Protein AF-A0A974BTG1-F1 (afdb_monomer_lite)

Structure (mmCIF, N/CA/C/O backbone):
data_AF-A0A974BTG1-F1
#
_entry.id   AF-A0A974BTG1-F1
#
loop_
_atom_site.group_PDB
_atom_site.id
_atom_site.type_symbol
_atom_site.label_atom_id
_atom_site.label_alt_id
_atom_site.label_comp_id
_atom_site.label_asym_id
_atom_site.label_entity_id
_atom_site.label_seq_id
_atom_site.pdbx_PDB_ins_code
_atom_site.Cartn_x
_atom_site.Cartn_y
_atom_site.Cartn_z
_atom_site.occupancy
_atom_site.B_iso_or_equiv
_atom_site.auth_seq_id
_atom_site.auth_comp_id
_atom_site.auth_asym_id
_atom_site.auth_atom_id
_atom_site.pdbx_PDB_model_num
ATOM 1 N N . MET A 1 1 ? -2.307 -5.483 -23.297 1.00 49.72 1 MET A N 1
ATOM 2 C CA . MET A 1 1 ? -1.486 -5.320 -22.075 1.00 49.72 1 MET A CA 1
ATOM 3 C C . MET A 1 1 ? -2.270 -5.848 -20.888 1.00 49.72 1 MET A C 1
ATOM 5 O O . MET A 1 1 ? -3.450 -5.540 -20.791 1.00 49.72 1 MET A O 1
ATOM 9 N N . ARG A 1 2 ? -1.667 -6.668 -20.019 1.00 57.66 2 ARG A N 1
ATOM 10 C CA . ARG A 1 2 ? -2.313 -7.042 -18.750 1.00 57.66 2 ARG A CA 1
ATOM 11 C C . ARG A 1 2 ? -2.209 -5.844 -17.807 1.00 57.66 2 ARG A C 1
ATOM 13 O O . ARG A 1 2 ? -1.101 -5.391 -17.544 1.00 57.66 2 ARG A O 1
ATOM 20 N N . HIS A 1 3 ? -3.336 -5.337 -17.318 1.00 69.00 3 HIS A N 1
ATOM 21 C CA . HIS A 1 3 ? -3.339 -4.391 -16.203 1.00 69.00 3 HIS A CA 1
ATOM 22 C C . HIS A 1 3 ? -3.007 -5.168 -14.931 1.00 69.00 3 HIS A C 1
ATOM 24 O O . HIS A 1 3 ? -3.862 -5.872 -14.399 1.00 69.00 3 HIS A O 1
ATOM 30 N N . ILE A 1 4 ? -1.758 -5.087 -14.479 1.00 81.62 4 ILE A N 1
ATOM 31 C CA . ILE A 1 4 ? -1.339 -5.723 -13.230 1.00 81.62 4 ILE A CA 1
ATOM 32 C C . ILE A 1 4 ? -1.573 -4.732 -12.091 1.00 81.62 4 ILE A C 1
ATOM 34 O O . ILE A 1 4 ? -1.163 -3.575 -12.171 1.00 81.62 4 ILE A O 1
ATOM 38 N N . GLN A 1 5 ? -2.270 -5.175 -11.048 1.00 89.12 5 GLN A N 1
ATOM 39 C CA . GLN A 1 5 ? -2.722 -4.319 -9.954 1.00 89.12 5 GLN A CA 1
ATOM 40 C C . GLN A 1 5 ? -1.932 -4.586 -8.671 1.00 89.12 5 GLN A C 1
ATOM 42 O O . GLN A 1 5 ? -1.531 -5.716 -8.390 1.00 89.12 5 GLN A O 1
ATOM 47 N N . TYR A 1 6 ? -1.745 -3.539 -7.872 1.00 88.94 6 TYR A N 1
ATOM 48 C CA . TYR A 1 6 ? -1.191 -3.602 -6.523 1.00 88.94 6 TYR A CA 1
ATOM 49 C C . TYR A 1 6 ? -2.124 -2.857 -5.573 1.00 88.94 6 TYR A C 1
ATOM 51 O O . TYR A 1 6 ? -2.507 -1.719 -5.846 1.00 88.94 6 TYR A O 1
ATOM 59 N N . ILE A 1 7 ? -2.452 -3.485 -4.449 1.00 92.62 7 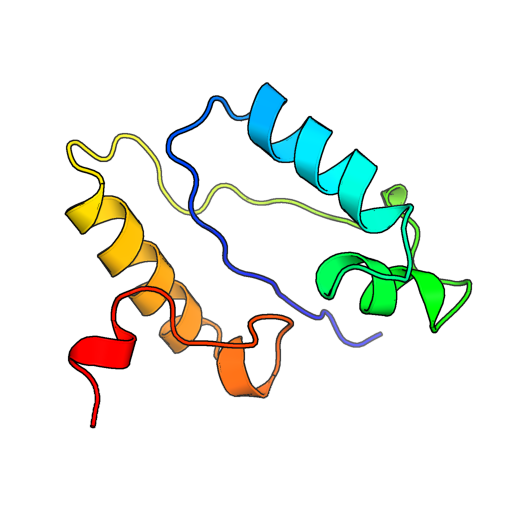ILE A N 1
ATOM 60 C CA . ILE A 1 7 ? -3.154 -2.847 -3.339 1.00 92.62 7 ILE A CA 1
ATOM 61 C C . ILE A 1 7 ? -2.142 -2.589 -2.234 1.00 92.62 7 ILE A C 1
ATOM 63 O O . ILE A 1 7 ? -1.367 -3.470 -1.870 1.00 92.62 7 ILE A O 1
ATOM 67 N N . GLY A 1 8 ? -2.147 -1.376 -1.700 1.00 92.12 8 GLY A N 1
ATOM 68 C CA . GLY A 1 8 ? -1.294 -1.028 -0.580 1.00 92.12 8 GLY A CA 1
ATOM 69 C C . GLY A 1 8 ? -1.974 -0.030 0.330 1.00 92.12 8 GLY A C 1
ATOM 70 O O . GLY A 1 8 ? -2.566 0.944 -0.139 1.00 92.12 8 GLY A O 1
ATOM 71 N N . GLU A 1 9 ? -1.832 -0.232 1.630 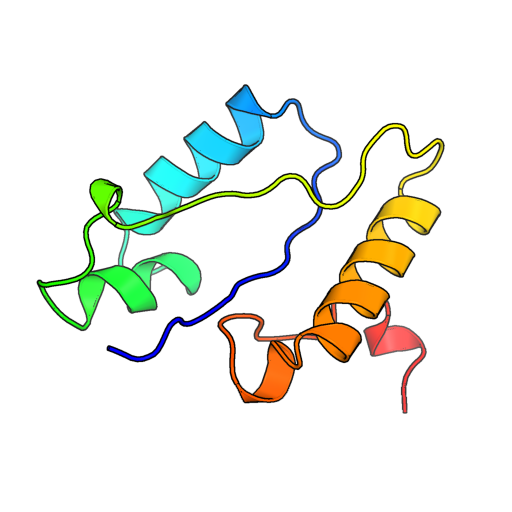1.00 93.69 9 GLU A N 1
ATOM 72 C CA . GLU A 1 9 ? -2.179 0.783 2.608 1.00 93.69 9 GLU A CA 1
ATOM 73 C C . GLU A 1 9 ? -1.053 1.792 2.840 1.00 93.69 9 GLU A C 1
ATOM 75 O O . GLU A 1 9 ? 0.117 1.585 2.492 1.00 93.69 9 GLU A O 1
ATOM 80 N N . THR A 1 10 ? -1.416 2.940 3.410 1.00 93.06 10 THR A N 1
ATOM 81 C CA . THR A 1 10 ? -0.432 3.807 4.045 1.00 93.06 10 THR A CA 1
ATOM 82 C C . THR A 1 10 ? -1.031 4.591 5.209 1.00 93.06 10 THR A C 1
ATOM 84 O O . THR A 1 10 ? -2.106 5.179 5.098 1.00 93.06 10 THR A O 1
ATOM 87 N N . GLY A 1 11 ? -0.309 4.629 6.331 1.00 94.00 11 GLY A N 1
ATOM 88 C CA . GLY A 1 11 ? -0.524 5.608 7.403 1.00 94.00 11 GLY A CA 1
ATOM 89 C C . GLY A 1 11 ? 0.270 6.901 7.226 1.00 94.00 11 GLY A C 1
ATOM 90 O O . GLY A 1 11 ? 0.140 7.812 8.037 1.00 94.00 11 GLY A O 1
ATOM 91 N N . GLN A 1 12 ? 1.109 6.977 6.193 1.00 93.69 12 GLN A N 1
ATOM 92 C CA . GLN A 1 12 ? 1.889 8.165 5.870 1.00 93.69 12 GLN A CA 1
ATOM 93 C C . GLN A 1 12 ? 1.063 9.113 5.002 1.00 93.69 12 GLN A C 1
ATOM 95 O O . GLN A 1 12 ? 0.032 8.743 4.438 1.00 93.69 12 GLN A O 1
ATOM 100 N N . THR A 1 13 ? 1.549 10.343 4.837 1.00 92.50 13 THR A N 1
ATOM 101 C CA . THR A 1 13 ? 0.959 11.240 3.841 1.00 92.50 13 THR A CA 1
ATOM 102 C C . THR A 1 13 ? 1.078 10.636 2.443 1.00 92.50 13 THR A C 1
ATOM 104 O O . THR A 1 13 ? 2.049 9.939 2.122 1.00 92.50 13 THR A O 1
ATOM 107 N N . TRP A 1 14 ? 0.116 10.969 1.582 1.00 88.19 14 TRP A N 1
ATOM 108 C CA . TRP A 1 14 ? 0.119 10.569 0.177 1.00 88.19 14 TRP A CA 1
ATOM 109 C C . TRP A 1 14 ? 1.449 10.890 -0.522 1.00 88.19 14 TRP A C 1
ATOM 111 O O . TRP A 1 14 ? 2.038 10.038 -1.190 1.00 88.19 14 TRP A O 1
ATOM 121 N N . ARG A 1 15 ? 1.975 12.100 -0.288 1.00 90.75 15 ARG A N 1
ATOM 122 C CA . ARG A 1 15 ? 3.250 12.564 -0.846 1.00 90.75 15 ARG A CA 1
ATOM 123 C C . ARG A 1 15 ? 4.411 11.660 -0.438 1.00 90.75 15 ARG A C 1
ATOM 125 O O . ARG A 1 15 ? 5.198 11.258 -1.292 1.00 90.75 15 ARG A O 1
ATOM 132 N N . THR A 1 16 ? 4.513 11.324 0.846 1.00 92.25 16 THR A N 1
ATOM 133 C CA . THR A 1 16 ? 5.575 10.446 1.355 1.00 92.25 16 THR A CA 1
ATOM 134 C C . THR A 1 16 ? 5.480 9.057 0.729 1.00 92.25 16 THR A C 1
ATOM 136 O O . THR A 1 16 ? 6.476 8.545 0.215 1.00 92.25 16 THR A O 1
ATOM 139 N N . ARG A 1 17 ? 4.274 8.474 0.689 1.00 90.69 17 ARG A N 1
ATOM 140 C CA . ARG A 1 17 ? 4.049 7.143 0.112 1.00 90.69 17 ARG A CA 1
ATOM 141 C C . ARG A 1 17 ? 4.448 7.087 -1.362 1.00 90.69 17 ARG A C 1
ATOM 143 O O . ARG A 1 17 ? 5.156 6.160 -1.753 1.00 90.69 17 ARG A O 1
ATOM 150 N N . MET A 1 18 ? 4.050 8.078 -2.159 1.00 88.00 18 MET A N 1
ATOM 151 C CA . MET A 1 18 ? 4.382 8.134 -3.587 1.00 88.00 18 MET A CA 1
ATOM 152 C C . MET A 1 18 ? 5.865 8.370 -3.847 1.00 88.00 18 MET A C 1
ATOM 154 O O . MET A 1 18 ? 6.442 7.719 -4.716 1.00 88.00 18 MET A O 1
ATOM 158 N N . ASN A 1 19 ? 6.516 9.227 -3.059 1.00 87.56 19 ASN A N 1
ATOM 159 C CA . ASN A 1 19 ? 7.958 9.440 -3.175 1.00 87.56 19 ASN A CA 1
ATOM 160 C C . ASN A 1 19 ? 8.749 8.163 -2.869 1.00 87.56 19 ASN A C 1
ATOM 162 O O . ASN A 1 19 ? 9.657 7.809 -3.621 1.00 87.56 19 ASN A O 1
ATOM 166 N N . HIS A 1 20 ? 8.377 7.441 -1.808 1.00 85.56 20 HIS A N 1
ATOM 167 C CA . HIS A 1 20 ? 8.982 6.148 -1.492 1.00 85.56 20 HIS A CA 1
ATOM 168 C C . HIS A 1 20 ? 8.760 5.129 -2.606 1.00 85.56 20 HIS A C 1
ATOM 170 O O . HIS A 1 20 ? 9.686 4.404 -2.966 1.00 85.56 20 HIS A O 1
ATOM 176 N N . HIS A 1 21 ? 7.557 5.086 -3.181 1.00 81.88 21 HIS A N 1
ATOM 177 C CA . HIS A 1 21 ? 7.265 4.175 -4.280 1.00 81.88 21 HIS A CA 1
ATOM 178 C C . HIS A 1 21 ? 8.133 4.491 -5.504 1.00 81.88 21 HIS A C 1
ATOM 180 O O . HIS A 1 21 ? 8.860 3.619 -5.962 1.00 81.88 21 HIS A O 1
ATOM 186 N N . ARG A 1 22 ? 8.189 5.763 -5.924 1.00 80.81 22 ARG A N 1
ATOM 187 C CA . ARG A 1 22 ? 9.048 6.251 -7.017 1.00 80.81 22 ARG A CA 1
ATOM 188 C C . ARG A 1 22 ? 10.531 5.944 -6.816 1.00 80.81 22 ARG A C 1
ATOM 190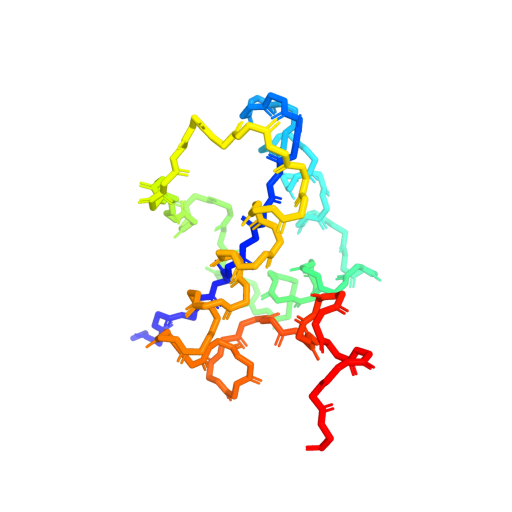 O O . ARG A 1 22 ? 11.253 5.748 -7.790 1.00 80.81 22 ARG A O 1
ATOM 197 N N . TYR A 1 23 ? 11.012 5.971 -5.577 1.00 81.19 23 TYR A N 1
ATOM 198 C CA . TYR A 1 23 ? 12.387 5.591 -5.269 1.00 81.19 23 TYR A CA 1
ATOM 199 C C . TYR A 1 23 ? 12.586 4.074 -5.373 1.00 81.19 23 TYR A C 1
ATOM 201 O O . TYR A 1 23 ? 13.542 3.617 -5.993 1.00 81.19 23 TYR A O 1
ATOM 209 N N . ASN A 1 24 ? 11.667 3.287 -4.810 1.00 77.44 24 ASN A N 1
ATOM 210 C CA . ASN A 1 24 ? 11.768 1.830 -4.793 1.00 77.44 24 ASN A CA 1
ATOM 211 C C . ASN A 1 24 ? 11.642 1.201 -6.186 1.00 77.44 24 ASN A C 1
ATOM 213 O O . ASN A 1 24 ? 12.302 0.203 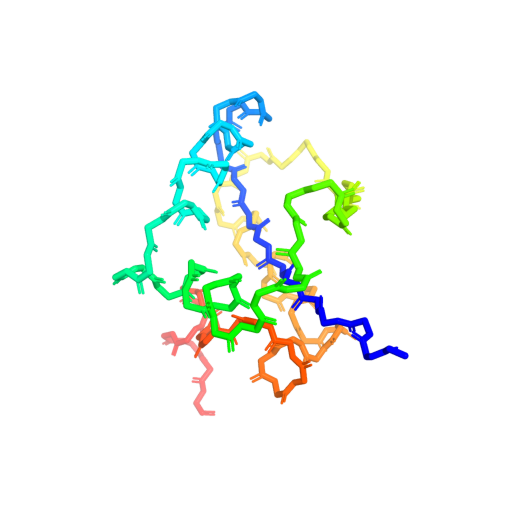-6.442 1.00 77.44 24 ASN A O 1
ATOM 217 N N . THR A 1 25 ? 10.849 1.782 -7.089 1.00 74.69 25 THR A N 1
ATOM 218 C CA . THR A 1 25 ? 10.714 1.294 -8.472 1.00 74.69 25 THR A CA 1
ATOM 219 C C . THR A 1 25 ? 11.971 1.501 -9.316 1.00 74.69 25 THR A C 1
ATOM 221 O O . THR A 1 25 ? 12.113 0.856 -10.346 1.00 74.69 25 THR A O 1
ATOM 224 N N . LYS A 1 26 ? 12.893 2.385 -8.902 1.00 74.06 26 LYS A N 1
ATOM 225 C CA . LYS A 1 26 ? 14.181 2.593 -9.587 1.00 74.06 26 LYS A CA 1
ATOM 226 C C . LYS A 1 26 ? 15.229 1.525 -9.258 1.00 74.06 26 LYS A C 1
ATOM 228 O O . LYS A 1 26 ? 16.242 1.464 -9.941 1.00 74.06 26 LYS A O 1
ATOM 233 N N . SER A 1 27 ? 15.031 0.744 -8.196 1.00 73.38 27 SER A N 1
ATOM 234 C CA . SER A 1 27 ? 15.991 -0.262 -7.728 1.00 73.38 27 SER A CA 1
ATOM 235 C C . SER A 1 27 ? 15.439 -1.660 -7.980 1.00 73.38 27 SER A C 1
ATOM 237 O O . SER A 1 27 ? 14.414 -2.039 -7.416 1.00 73.38 27 SER A O 1
ATOM 239 N N . CYS A 1 28 ? 16.141 -2.438 -8.803 1.00 74.50 28 CYS A N 1
ATOM 240 C CA . CYS A 1 28 ? 15.743 -3.796 -9.180 1.00 74.50 28 CYS A CA 1
ATOM 241 C C . CYS A 1 28 ? 15.879 -4.814 -8.038 1.00 74.50 28 CYS A C 1
ATOM 243 O O . CYS A 1 28 ? 15.356 -5.918 -8.138 1.00 74.50 28 CYS A O 1
ATOM 245 N N . ASP A 1 29 ? 16.539 -4.441 -6.942 1.00 75.88 29 ASP A N 1
ATOM 246 C CA . ASP A 1 29 ? 16.762 -5.313 -5.782 1.00 75.88 29 ASP A CA 1
ATOM 247 C C . ASP A 1 29 ? 15.537 -5.394 -4.865 1.00 75.88 29 ASP A C 1
ATOM 249 O O . ASP A 1 29 ? 15.463 -6.228 -3.964 1.00 75.88 29 ASP A O 1
ATOM 253 N N . LYS A 1 30 ? 14.555 -4.511 -5.072 1.00 72.50 30 LYS A N 1
ATOM 254 C CA . LYS A 1 30 ? 13.314 -4.491 -4.299 1.00 72.50 30 LYS A CA 1
ATOM 255 C C . LYS A 1 30 ? 12.216 -5.230 -5.058 1.00 72.50 30 LYS A C 1
ATOM 257 O O . LYS A 1 30 ? 12.104 -5.028 -6.266 1.00 72.50 30 LYS A O 1
ATOM 262 N N . PRO A 1 31 ? 11.323 -5.967 -4.369 1.00 70.50 31 PRO A N 1
ATOM 263 C CA . PRO A 1 31 ? 10.245 -6.709 -5.026 1.00 70.50 31 PRO A CA 1
ATOM 264 C C . PRO A 1 31 ? 9.419 -5.843 -5.981 1.00 70.50 31 PRO A C 1
ATOM 266 O O . PRO A 1 31 ? 9.164 -6.222 -7.117 1.00 70.50 31 PRO A O 1
ATOM 269 N N . VAL A 1 32 ? 9.090 -4.615 -5.563 1.00 71.00 32 VAL A N 1
ATOM 270 C CA . VAL A 1 32 ? 8.355 -3.679 -6.420 1.00 71.00 32 VAL A CA 1
ATOM 271 C C . VAL A 1 32 ? 9.151 -3.268 -7.660 1.00 71.00 32 VAL A C 1
ATOM 273 O O . VAL A 1 32 ? 8.567 -3.142 -8.725 1.00 71.00 32 VAL A O 1
ATOM 276 N N . GLY A 1 33 ? 10.468 -3.073 -7.546 1.00 70.75 33 GLY A N 1
ATOM 277 C CA . GLY A 1 33 ? 11.325 -2.635 -8.645 1.00 70.75 33 GLY A CA 1
ATOM 278 C C . GLY A 1 33 ? 11.662 -3.745 -9.636 1.00 70.75 33 GLY A C 1
ATOM 279 O O . GLY A 1 33 ? 11.808 -3.453 -10.818 1.00 70.75 33 GLY A O 1
ATOM 280 N N . GLN A 1 34 ? 11.667 -5.016 -9.217 1.00 74.12 34 GLN A N 1
ATOM 281 C CA . GLN A 1 34 ? 11.793 -6.161 -10.134 1.00 74.12 34 GLN A CA 1
ATOM 282 C C . GLN A 1 34 ? 10.724 -6.140 -11.237 1.00 74.12 34 GLN A C 1
ATOM 284 O O . GLN A 1 34 ? 11.018 -6.451 -12.393 1.00 74.12 34 GLN A O 1
ATOM 289 N N . HIS A 1 35 ? 9.503 -5.704 -10.914 1.00 70.81 35 HIS A N 1
ATOM 290 C CA . HIS A 1 35 ? 8.418 -5.586 -11.891 1.00 70.81 35 HIS A CA 1
ATOM 291 C C . HIS A 1 35 ? 8.672 -4.519 -12.964 1.00 70.81 35 HIS A C 1
ATOM 293 O O . HIS A 1 35 ? 8.263 -4.704 -14.105 1.00 70.81 35 HIS A O 1
ATOM 299 N N . PHE A 1 36 ? 9.371 -3.432 -12.627 1.00 68.69 36 PHE A N 1
ATOM 300 C CA . PHE A 1 36 ? 9.695 -2.360 -13.577 1.00 68.69 36 PHE A CA 1
ATOM 301 C C . PHE A 1 36 ? 11.001 -2.644 -14.333 1.00 68.69 36 PHE A C 1
ATOM 303 O O . PHE A 1 36 ? 11.108 -2.358 -15.523 1.00 68.69 36 PHE A O 1
ATOM 310 N N . CYS A 1 37 ? 11.981 -3.259 -13.668 1.00 67.56 37 CYS A N 1
ATOM 311 C CA . CYS A 1 37 ? 13.284 -3.558 -14.255 1.00 67.56 37 CYS A CA 1
ATOM 312 C C . CYS A 1 37 ? 13.268 -4.721 -15.252 1.00 67.56 37 CYS A C 1
ATOM 314 O O . CYS A 1 37 ? 14.050 -4.727 -16.196 1.00 67.56 37 CYS A O 1
ATOM 316 N N . SER A 1 38 ? 12.401 -5.716 -15.054 1.00 62.31 38 SER A N 1
ATOM 317 C CA . SER A 1 38 ? 12.426 -6.955 -15.846 1.00 62.31 38 SER A CA 1
ATOM 318 C C . SER A 1 38 ? 11.908 -6.807 -17.280 1.00 62.31 38 SER A C 1
ATOM 320 O O . SER A 1 38 ? 12.050 -7.745 -18.062 1.00 62.31 38 SER A O 1
ATOM 322 N N . GLN A 1 39 ? 11.321 -5.662 -17.654 1.00 55.50 39 GLN A N 1
ATOM 323 C CA . GLN A 1 39 ? 10.660 -5.526 -18.958 1.00 55.50 39 GLN A CA 1
ATOM 324 C C . GLN A 1 39 ? 11.091 -4.339 -19.825 1.00 55.50 39 GLN A C 1
ATOM 326 O O . GLN A 1 39 ? 10.617 -4.267 -20.956 1.00 55.50 39 GLN A O 1
ATOM 331 N N . ASN A 1 40 ? 11.967 -3.427 -19.375 1.00 53.38 40 ASN A N 1
ATOM 332 C CA . ASN A 1 40 ? 12.385 -2.231 -20.144 1.00 53.38 40 ASN A CA 1
ATOM 333 C C . ASN A 1 40 ? 11.222 -1.407 -20.767 1.00 53.38 40 ASN A C 1
ATOM 335 O O . ASN A 1 40 ? 11.458 -0.576 -21.640 1.00 53.38 40 ASN A O 1
ATOM 339 N N . GLN A 1 41 ? 9.971 -1.631 -20.346 1.00 56.28 41 GLN A N 1
ATOM 340 C CA . GLN A 1 41 ? 8.760 -1.134 -21.018 1.00 56.28 41 GLN A CA 1
ATOM 341 C C . GLN A 1 41 ? 7.747 -0.503 -20.065 1.00 56.28 41 GLN A C 1
ATOM 343 O O . GLN A 1 41 ? 6.936 0.292 -20.515 1.00 56.28 41 GLN A O 1
ATOM 348 N N . ILE A 1 42 ? 7.777 -0.835 -18.771 1.00 60.69 42 ILE A N 1
ATOM 349 C CA . ILE A 1 42 ? 6.859 -0.252 -17.790 1.00 60.69 42 ILE A CA 1
ATOM 350 C C . ILE A 1 42 ? 7.590 0.914 -17.128 1.00 60.69 42 ILE A C 1
ATOM 352 O O . ILE A 1 42 ? 8.490 0.728 -16.308 1.00 60.69 42 ILE A O 1
ATOM 356 N N . SER A 1 43 ? 7.229 2.128 -17.527 1.00 68.31 43 SER A N 1
ATOM 357 C CA . SER A 1 43 ? 7.690 3.374 -16.927 1.00 68.31 43 SER A CA 1
ATOM 358 C C . SER A 1 43 ? 6.859 3.701 -15.688 1.00 68.31 43 SER A C 1
ATOM 360 O O . SER A 1 43 ? 5.693 3.336 -15.563 1.00 68.31 43 SER A O 1
ATOM 362 N N . LEU A 1 44 ? 7.425 4.500 -14.782 1.00 68.00 44 LEU A N 1
ATOM 363 C CA . LEU A 1 44 ? 6.643 5.153 -13.726 1.00 68.00 44 LEU A CA 1
ATOM 364 C C . LEU A 1 44 ? 5.499 6.015 -14.282 1.00 68.00 44 LEU A C 1
ATOM 366 O O . LEU A 1 44 ? 4.538 6.273 -13.567 1.00 68.00 44 LEU A O 1
ATOM 370 N N . GLN A 1 45 ? 5.616 6.477 -15.529 1.00 72.31 45 GLN A N 1
ATOM 371 C CA . GLN A 1 45 ? 4.576 7.245 -16.217 1.00 72.31 45 GLN A CA 1
ATOM 372 C C . GLN A 1 45 ? 3.358 6.387 -16.587 1.00 72.31 45 GLN A C 1
ATOM 374 O O . GLN A 1 45 ? 2.263 6.925 -16.704 1.00 72.31 45 GLN A O 1
ATOM 379 N N . ASP A 1 46 ? 3.529 5.067 -16.691 1.00 73.81 46 ASP A N 1
ATOM 380 C CA . ASP A 1 46 ? 2.439 4.125 -16.964 1.00 73.81 46 ASP A CA 1
ATOM 381 C C . ASP A 1 46 ? 1.683 3.741 -15.683 1.00 73.81 46 ASP A C 1
ATOM 383 O O . ASP A 1 46 ? 0.624 3.109 -15.730 1.00 73.81 46 ASP A O 1
ATOM 387 N N . MET A 1 47 ? 2.210 4.128 -14.513 1.00 78.12 47 MET A N 1
ATOM 388 C CA . MET A 1 47 ? 1.566 3.874 -13.234 1.00 78.12 47 MET A CA 1
ATOM 389 C C . MET A 1 47 ? 0.379 4.819 -13.045 1.00 78.12 47 MET A C 1
ATOM 391 O O . MET A 1 47 ? 0.533 6.023 -12.846 1.00 78.12 47 MET A O 1
ATOM 395 N N . GLN A 1 48 ? -0.818 4.245 -13.015 1.00 86.12 48 GLN A N 1
ATOM 396 C CA . GLN A 1 48 ? -2.019 4.941 -12.573 1.00 86.12 48 GLN A CA 1
ATOM 397 C C . GLN A 1 48 ? -2.285 4.621 -11.108 1.00 86.12 48 GLN A C 1
ATOM 399 O O . GLN A 1 48 ? -2.129 3.476 -10.679 1.00 86.12 48 GLN A O 1
ATOM 404 N N . VAL A 1 49 ? -2.708 5.628 -10.339 1.00 87.75 49 VAL A N 1
ATOM 405 C CA . VAL A 1 49 ? -3.093 5.418 -8.944 1.00 87.75 49 VAL A CA 1
ATOM 406 C C . VAL A 1 49 ? -4.496 5.921 -8.665 1.00 87.75 49 VAL A C 1
ATOM 408 O O . VAL A 1 49 ? -4.857 7.037 -9.029 1.00 87.75 49 VAL A O 1
ATOM 411 N N . LEU A 1 50 ? -5.261 5.087 -7.965 1.00 92.75 50 LEU A N 1
ATOM 412 C CA . LEU A 1 50 ? -6.614 5.362 -7.517 1.00 92.75 50 LEU A CA 1
ATOM 413 C C . LEU A 1 50 ? -6.680 5.275 -5.990 1.00 92.75 50 LEU A C 1
ATOM 415 O O . LEU A 1 50 ? -6.221 4.301 -5.391 1.00 92.75 50 LEU A O 1
ATOM 419 N N . ILE A 1 51 ? -7.282 6.280 -5.354 1.00 93.69 51 ILE A N 1
ATOM 420 C CA . ILE A 1 51 ? -7.596 6.232 -3.923 1.00 93.69 51 ILE A CA 1
ATOM 421 C C . ILE A 1 51 ? -8.921 5.487 -3.760 1.00 93.69 51 ILE A C 1
ATOM 423 O O . ILE A 1 51 ? -9.973 6.004 -4.121 1.00 93.69 51 ILE A O 1
ATOM 427 N N . LEU A 1 52 ? -8.869 4.277 -3.201 1.00 95.75 52 LEU A N 1
ATOM 428 C CA . LEU A 1 52 ? -10.060 3.448 -2.980 1.00 95.75 52 LEU A CA 1
ATOM 429 C C . LEU A 1 52 ? -10.862 3.889 -1.750 1.00 95.75 52 LEU A C 1
ATOM 431 O O . LEU A 1 52 ? -12.091 3.877 -1.760 1.00 95.75 52 LEU A O 1
ATOM 435 N N . LYS A 1 53 ? -10.164 4.262 -0.671 1.00 96.00 53 LYS A N 1
ATOM 436 C CA . LYS A 1 53 ? -10.772 4.683 0.595 1.00 96.00 53 LYS A CA 1
ATOM 437 C C . LYS A 1 53 ? -9.784 5.489 1.438 1.00 96.00 53 LYS A C 1
ATOM 439 O O . LYS A 1 53 ? -8.589 5.207 1.440 1.00 96.00 53 LYS A O 1
ATOM 444 N N . GLY A 1 54 ? -10.301 6.466 2.181 1.00 94.88 54 GLY A N 1
ATOM 445 C CA . GLY A 1 54 ? -9.545 7.275 3.140 1.00 94.88 54 GLY A CA 1
ATOM 446 C C . GLY A 1 54 ? -10.259 7.415 4.488 1.00 94.88 54 GLY A C 1
ATOM 447 O O . GLY A 1 54 ? -11.260 6.744 4.742 1.00 94.88 54 GLY A O 1
ATOM 448 N N . ASN A 1 55 ? -9.748 8.314 5.337 1.00 94.94 55 ASN A N 1
ATOM 449 C CA . ASN A 1 55 ? -10.313 8.675 6.648 1.00 94.94 55 ASN A CA 1
ATOM 450 C C . ASN A 1 55 ? -10.450 7.521 7.659 1.00 94.94 55 ASN A C 1
ATOM 452 O O . ASN A 1 55 ? -11.320 7.557 8.532 1.00 94.94 55 ASN A O 1
ATOM 456 N N . PHE A 1 56 ? -9.578 6.516 7.572 1.00 95.06 56 PHE A N 1
ATOM 457 C CA . PHE A 1 56 ? -9.476 5.464 8.586 1.00 95.06 56 PHE A CA 1
ATOM 458 C C . PHE A 1 56 ? -9.065 6.042 9.939 1.00 95.06 56 PHE A C 1
ATOM 460 O O . PHE A 1 56 ? -8.230 6.947 10.001 1.00 95.06 56 PHE A O 1
ATOM 467 N N . LYS A 1 57 ? -9.639 5.513 11.022 1.00 95.75 57 LYS A N 1
ATOM 468 C CA . LYS A 1 57 ? -9.345 5.981 12.383 1.00 95.75 57 LYS A CA 1
ATOM 469 C C . LYS A 1 57 ? -8.201 5.211 13.014 1.00 95.75 57 LYS A C 1
ATOM 471 O O . LYS A 1 57 ? -7.480 5.761 13.840 1.00 95.75 57 LYS A O 1
ATOM 476 N N . THR A 1 58 ? -8.012 3.960 12.605 1.00 96.00 58 THR A N 1
ATOM 477 C CA . THR A 1 58 ? -6.975 3.091 13.164 1.00 96.00 58 THR A CA 1
ATOM 478 C C . THR A 1 58 ? -6.140 2.427 12.075 1.00 96.00 58 THR A C 1
ATOM 480 O O . THR A 1 58 ? -6.587 2.214 10.946 1.00 96.00 58 THR A O 1
ATOM 483 N N . GLU A 1 59 ? -4.909 2.058 12.426 1.00 94.88 59 GLU A N 1
ATOM 484 C CA . GLU A 1 59 ? -4.059 1.218 11.577 1.00 94.88 59 GLU A CA 1
ATOM 485 C C . GLU A 1 59 ? -4.722 -0.133 11.284 1.00 94.88 59 GLU A C 1
ATOM 487 O O . GLU A 1 59 ? -4.682 -0.608 10.151 1.00 94.88 59 GLU A O 1
ATOM 492 N N . ARG A 1 60 ? -5.384 -0.722 12.287 1.00 93.31 60 ARG A N 1
ATOM 493 C CA . ARG A 1 60 ? -6.076 -2.006 12.148 1.00 93.31 60 ARG A CA 1
ATOM 494 C C . ARG A 1 60 ? -7.167 -1.948 11.081 1.00 93.31 60 ARG A C 1
ATOM 496 O O . ARG A 1 60 ? -7.208 -2.821 10.223 1.00 93.31 60 ARG A O 1
ATOM 503 N N . GLU A 1 61 ? -8.025 -0.927 11.106 1.00 95.31 61 GLU A N 1
ATOM 504 C CA . GLU A 1 61 ? -9.048 -0.732 10.068 1.00 95.31 61 GLU A CA 1
ATOM 505 C C . GLU A 1 61 ? -8.420 -0.643 8.682 1.00 95.31 61 GLU A C 1
ATOM 507 O O . GLU A 1 61 ? -8.875 -1.293 7.744 1.00 95.31 61 GLU A O 1
ATOM 512 N N . ARG A 1 62 ? -7.351 0.143 8.564 1.00 95.50 62 ARG A N 1
ATOM 513 C CA . ARG A 1 62 ? -6.668 0.364 7.299 1.00 95.50 62 ARG A CA 1
ATOM 514 C C . ARG A 1 62 ? -6.073 -0.936 6.733 1.00 95.50 62 ARG A C 1
ATOM 516 O O . ARG A 1 62 ? -6.282 -1.216 5.557 1.00 95.50 62 ARG A O 1
ATOM 523 N N . LYS A 1 63 ? -5.435 -1.761 7.572 1.00 94.38 63 LYS A N 1
ATOM 524 C CA . LYS A 1 63 ? -4.912 -3.092 7.202 1.00 94.38 63 LYS A CA 1
ATOM 525 C C . LYS A 1 63 ? -6.016 -4.094 6.849 1.00 94.38 63 LYS A C 1
ATOM 527 O O . LYS A 1 63 ? -5.880 -4.853 5.898 1.00 94.38 63 LYS A O 1
ATOM 532 N N . ILE A 1 64 ? -7.146 -4.071 7.563 1.00 94.25 64 ILE A N 1
ATOM 533 C CA . ILE A 1 64 ? -8.309 -4.908 7.216 1.00 94.25 64 ILE A CA 1
ATOM 534 C C . ILE A 1 64 ? -8.837 -4.538 5.826 1.00 94.25 64 ILE A C 1
ATOM 536 O O . ILE A 1 64 ? -9.168 -5.419 5.037 1.00 94.25 64 ILE A O 1
ATOM 540 N N . TYR A 1 65 ? -8.932 -3.244 5.512 1.00 95.69 65 TYR A N 1
ATOM 541 C CA . TYR A 1 65 ? -9.387 -2.809 4.193 1.00 95.69 65 TYR A CA 1
ATOM 542 C C . TYR A 1 65 ? -8.369 -3.096 3.088 1.00 95.69 65 TYR A C 1
ATOM 544 O O . TYR A 1 65 ? -8.789 -3.441 1.990 1.00 95.69 65 TYR A O 1
ATOM 552 N N . GLU A 1 66 ? -7.065 -3.006 3.366 1.00 95.38 66 GLU A N 1
ATOM 553 C CA . GLU A 1 66 ? -6.022 -3.474 2.444 1.00 95.38 66 GLU A CA 1
ATOM 554 C C . GLU A 1 66 ? -6.285 -4.923 2.031 1.00 95.38 66 GLU A C 1
ATOM 556 O O . GLU A 1 66 ? -6.455 -5.198 0.845 1.00 95.38 66 GLU A O 1
ATOM 561 N N . PHE A 1 67 ? -6.434 -5.818 3.009 1.00 94.12 67 PHE A N 1
ATOM 562 C CA . PHE A 1 67 ? -6.713 -7.227 2.753 1.00 94.12 67 PHE A CA 1
ATOM 563 C C . PHE A 1 67 ? -8.031 -7.441 1.995 1.00 94.12 67 PHE A C 1
ATOM 565 O O . PHE A 1 67 ? -8.040 -8.120 0.971 1.00 94.12 67 PHE A O 1
ATOM 572 N N . LYS A 1 68 ? -9.125 -6.785 2.411 1.00 95.06 68 LYS A N 1
ATOM 573 C CA . LYS A 1 68 ? -10.418 -6.862 1.703 1.00 95.06 68 LYS A CA 1
ATOM 574 C C . LYS A 1 68 ? -10.305 -6.470 0.231 1.00 95.06 68 LYS A C 1
ATOM 576 O O . LYS A 1 68 ? -10.913 -7.108 -0.623 1.00 95.06 68 LYS A O 1
ATOM 581 N N . TYR A 1 69 ? -9.550 -5.416 -0.081 1.00 95.94 69 TYR A N 1
ATOM 582 C CA . TYR A 1 69 ? -9.339 -5.006 -1.467 1.00 95.94 69 TYR A CA 1
ATOM 583 C C . TYR A 1 69 ? -8.415 -5.968 -2.216 1.00 95.94 69 TYR A C 1
ATOM 585 O O . TYR A 1 69 ? -8.657 -6.234 -3.389 1.00 95.94 69 TYR A O 1
ATOM 593 N N . MET A 1 70 ? -7.402 -6.539 -1.564 1.00 94.25 70 MET A N 1
ATOM 594 C CA . MET A 1 70 ? -6.567 -7.579 -2.172 1.00 94.25 70 MET A CA 1
ATOM 595 C C . MET A 1 70 ? -7.372 -8.819 -2.566 1.00 94.25 70 MET A C 1
ATOM 597 O O . MET A 1 70 ? -7.137 -9.369 -3.641 1.00 94.25 70 MET A O 1
ATOM 601 N N . GLU A 1 71 ? -8.329 -9.239 -1.734 1.00 93.56 71 GLU A N 1
ATOM 602 C CA . GLU A 1 71 ? -9.266 -10.319 -2.065 1.00 93.56 71 GLU A CA 1
ATOM 603 C C . GLU A 1 71 ? -10.206 -9.914 -3.202 1.00 93.56 71 GLU A C 1
ATOM 605 O O . GLU A 1 71 ? -10.314 -10.633 -4.194 1.00 93.56 71 GLU A O 1
ATOM 610 N N . LEU A 1 72 ? -10.828 -8.733 -3.100 1.00 95.44 72 LEU A N 1
ATOM 611 C CA . LEU A 1 72 ? -11.779 -8.231 -4.095 1.00 95.44 72 LEU A CA 1
ATOM 612 C C . LEU A 1 72 ? -11.164 -8.126 -5.497 1.00 95.44 72 LEU A C 1
ATOM 614 O O . LEU A 1 72 ? -11.799 -8.492 -6.482 1.00 95.44 72 LEU A O 1
ATOM 618 N N . PHE A 1 73 ? -9.932 -7.627 -5.584 1.00 93.94 73 PHE A N 1
ATOM 619 C CA . PHE A 1 73 ? -9.197 -7.466 -6.840 1.00 93.94 73 PHE A CA 1
ATOM 620 C C . PHE A 1 73 ? -8.296 -8.666 -7.168 1.00 93.94 73 PHE A C 1
ATOM 622 O O . PHE A 1 73 ? -7.589 -8.651 -8.175 1.00 93.94 73 PHE A O 1
ATOM 629 N N . ASN A 1 74 ? -8.310 -9.711 -6.334 1.00 92.88 74 ASN A N 1
ATOM 630 C CA . ASN A 1 74 ? -7.514 -10.928 -6.486 1.00 92.88 74 ASN A CA 1
ATOM 631 C C . ASN A 1 74 ? -6.010 -10.665 -6.726 1.00 92.88 74 ASN A C 1
ATOM 633 O O . ASN A 1 74 ? -5.337 -11.377 -7.483 1.00 92.88 74 ASN A O 1
ATOM 637 N N . THR A 1 75 ? -5.450 -9.633 -6.087 1.00 92.00 75 THR A N 1
ATOM 638 C CA . THR A 1 75 ? -4.080 -9.179 -6.381 1.00 92.00 75 THR A CA 1
ATOM 639 C C . THR A 1 75 ? -2.996 -10.092 -5.820 1.00 92.00 75 THR A C 1
ATOM 641 O O . THR A 1 75 ? -1.845 -9.970 -6.227 1.00 92.00 75 THR A O 1
ATOM 644 N N . LEU A 1 76 ? -3.354 -11.033 -4.941 1.00 89.38 76 LEU A N 1
ATOM 645 C CA . LEU A 1 76 ? -2.458 -12.091 -4.461 1.00 89.38 76 LEU A CA 1
ATOM 646 C C . LEU A 1 76 ? -2.170 -13.161 -5.518 1.00 89.38 76 LEU A C 1
ATOM 648 O O . LEU A 1 76 ? -1.100 -13.759 -5.512 1.00 89.38 76 LEU A O 1
ATOM 652 N N . ARG A 1 77 ? -3.130 -13.437 -6.408 1.00 89.81 77 ARG A N 1
ATOM 653 C CA . ARG A 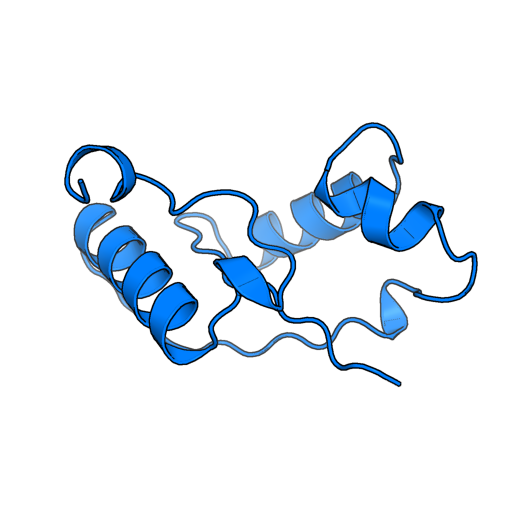1 77 ? -2.982 -14.463 -7.456 1.00 89.81 77 ARG A CA 1
ATOM 654 C C . ARG A 1 77 ? -2.694 -13.861 -8.823 1.00 89.81 77 ARG A C 1
ATOM 656 O O . ARG A 1 77 ? -2.027 -14.491 -9.635 1.00 89.81 77 ARG A O 1
ATOM 663 N N . GLN A 1 78 ? -3.245 -12.679 -9.097 1.00 88.38 78 GLN A N 1
ATOM 664 C CA . GLN A 1 78 ? -3.212 -12.050 -10.422 1.00 88.38 78 GLN A CA 1
ATOM 665 C C . GLN A 1 78 ? -2.564 -10.655 -10.421 1.00 88.38 78 GLN A C 1
ATOM 667 O O . GLN A 1 78 ? -2.473 -10.026 -11.474 1.00 88.38 78 GLN A O 1
ATOM 672 N N . GLY A 1 79 ? -2.117 -10.165 -9.262 1.00 88.06 79 GLY A N 1
ATOM 673 C CA . GLY A 1 79 ? -1.507 -8.845 -9.098 1.00 88.06 79 GLY A CA 1
ATOM 674 C C . GLY A 1 79 ? -0.058 -8.903 -8.616 1.00 88.06 79 GLY A C 1
ATOM 675 O O . GLY A 1 79 ? 0.624 -9.914 -8.757 1.00 88.06 79 GLY A O 1
ATOM 676 N N . LEU A 1 80 ? 0.413 -7.784 -8.059 1.00 84.75 80 LEU A N 1
ATOM 677 C CA . LEU A 1 80 ? 1.779 -7.616 -7.540 1.00 84.75 80 LEU A CA 1
ATOM 678 C C . LEU A 1 80 ? 1.891 -7.856 -6.026 1.00 84.75 80 LEU A C 1
ATOM 680 O O . LEU A 1 80 ? 2.971 -7.711 -5.453 1.00 84.75 80 LEU A O 1
ATOM 684 N N . ASN A 1 81 ? 0.787 -8.146 -5.334 1.00 89.12 81 ASN A N 1
ATOM 685 C CA . ASN A 1 81 ? 0.842 -8.405 -3.901 1.00 89.12 81 ASN A CA 1
ATOM 686 C C . ASN A 1 81 ? 1.417 -9.803 -3.651 1.00 89.12 81 ASN A C 1
ATOM 688 O O . ASN A 1 81 ? 0.848 -10.794 -4.088 1.00 89.12 81 ASN A O 1
ATOM 692 N N . LEU A 1 82 ? 2.519 -9.884 -2.901 1.00 85.19 82 LEU A N 1
ATOM 693 C CA . LEU A 1 82 ? 3.190 -11.159 -2.610 1.00 85.19 82 LEU A CA 1
ATOM 694 C C . LEU A 1 82 ? 2.652 -11.871 -1.365 1.00 85.19 82 LEU A C 1
ATOM 696 O O . LEU A 1 82 ? 2.878 -13.064 -1.186 1.00 85.19 82 LEU A O 1
ATOM 700 N N . TRP A 1 83 ? 1.981 -11.145 -0.471 1.00 84.94 83 TRP A N 1
ATOM 701 C CA . TRP A 1 83 ? 1.534 -11.682 0.808 1.00 84.94 83 TRP A CA 1
ATOM 702 C C . TRP A 1 83 ? 0.337 -10.910 1.343 1.00 84.94 83 TRP A C 1
ATOM 704 O O . TRP A 1 83 ? 0.206 -9.720 1.070 1.00 84.94 83 TRP A O 1
ATOM 714 N N . SER A 1 84 ? -0.512 -11.574 2.128 1.00 82.50 84 SER A N 1
ATOM 715 C CA . SER A 1 84 ? -1.801 -11.060 2.610 1.00 82.50 84 SER A CA 1
ATOM 716 C C . SER A 1 84 ? -1.723 -9.968 3.683 1.00 82.50 84 SER A C 1
ATOM 718 O O . SER A 1 84 ? -2.767 -9.556 4.167 1.00 82.50 84 SER A O 1
ATOM 720 N N . GLY A 1 85 ? -0.525 -9.491 4.037 1.00 80.06 85 GLY A N 1
ATOM 721 C CA . GLY A 1 85 ? -0.294 -8.288 4.854 1.00 80.06 85 GLY A CA 1
ATOM 722 C C . GLY A 1 85 ? -0.931 -8.329 6.244 1.00 80.06 85 GLY A C 1
ATOM 723 O O . GLY A 1 85 ? -2.087 -8.017 6.327 1.00 80.06 85 GLY A O 1
ATOM 724 N N . PHE A 1 86 ? -0.273 -8.598 7.371 1.00 77.31 86 PHE A N 1
ATOM 725 C CA . PHE A 1 86 ? -0.878 -8.688 8.728 1.00 77.31 86 PHE A CA 1
ATOM 726 C C . PHE A 1 86 ? -2.021 -9.719 8.917 1.00 77.31 86 PHE A C 1
ATOM 728 O O . PHE A 1 86 ? -2.030 -10.424 9.920 1.00 77.31 86 PHE A O 1
ATOM 735 N N . MET A 1 87 ? -2.974 -9.842 7.991 1.00 79.56 87 MET A N 1
ATOM 736 C CA . MET A 1 87 ? -4.098 -10.778 8.022 1.00 79.56 87 MET A CA 1
ATOM 737 C C . MET A 1 87 ? -3.667 -12.227 7.789 1.00 79.56 87 MET A C 1
ATOM 739 O O . MET A 1 87 ? -4.317 -13.141 8.271 1.00 79.56 87 MET A O 1
ATOM 743 N N . SER A 1 88 ? -2.524 -12.444 7.158 1.00 74.50 88 SER A N 1
ATOM 744 C CA . SER A 1 88 ? -1.786 -13.717 7.121 1.00 74.50 88 SER A CA 1
ATOM 745 C C . SER A 1 88 ? -1.639 -14.474 8.447 1.00 74.50 88 SER A C 1
ATOM 747 O O . SER A 1 88 ? -1.513 -15.689 8.425 1.00 74.50 88 SER A O 1
ATOM 749 N N . HIS A 1 89 ? -1.620 -13.787 9.593 1.00 74.31 89 HIS A N 1
ATOM 750 C CA . HIS A 1 89 ? -1.532 -14.423 10.911 1.00 74.31 89 HIS A CA 1
ATOM 751 C C . HIS A 1 89 ? -2.875 -14.998 11.381 1.00 74.31 89 HIS A C 1
ATOM 753 O O . HIS A 1 89 ? -2.929 -15.686 12.396 1.00 74.31 89 HIS A O 1
ATOM 759 N N . TYR A 1 90 ? -3.955 -14.687 10.665 1.00 70.12 90 TYR A N 1
ATOM 760 C CA . TYR A 1 90 ? -5.332 -15.023 11.019 1.00 70.12 90 TYR A CA 1
ATOM 761 C C . TYR A 1 90 ? -6.037 -15.860 9.947 1.00 70.12 90 TYR A C 1
ATOM 763 O O . TYR A 1 90 ? -7.098 -16.415 10.220 1.00 70.12 90 TYR A O 1
ATOM 771 N N . VAL A 1 91 ? -5.480 -15.934 8.738 1.00 62.00 91 VAL A N 1
ATOM 772 C CA . VAL A 1 91 ? -6.021 -16.722 7.626 1.00 62.00 91 VAL A CA 1
ATOM 773 C C . VAL A 1 91 ? -5.197 -18.005 7.525 1.00 62.00 91 VAL A C 1
ATOM 775 O O . VAL A 1 91 ? -3.977 -17.930 7.391 1.00 62.00 91 VAL A O 1
ATOM 778 N N . THR A 1 92 ? -5.862 -19.153 7.672 1.00 52.00 92 THR A N 1
ATOM 779 C CA . THR A 1 92 ? -5.264 -20.504 7.645 1.00 52.00 92 THR A CA 1
ATOM 780 C C . THR A 1 92 ? -5.271 -21.083 6.239 1.00 52.00 92 THR A C 1
ATOM 782 O O . THR A 1 92 ? -6.256 -20.823 5.511 1.00 52.00 92 THR A O 1
#

Organism: Xenopus laevis (NCBI:txid8355)

Secondary structure (DSSP, 8-state):
----------SS-HHHHHHHHHHHTT-TTSHHHHHHHTSS---GGG----------SSHHHHHHHHHHHHHHTTHHHHSS--S-TTGGGT--

pLDDT: mean 82.67, std 12.39, range [49.72, 96.0]

Radius of gyratio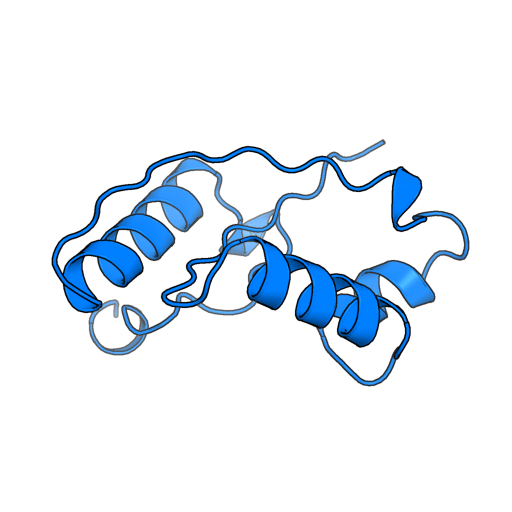n: 13.77 Å; chains: 1; bounding box: 28×33×35 Å

Foldseek 3Di:
DDPADDFDFDPDDPVVVVVVLVVQLVDCVHLSVVVNPVPVPDDPVNDDDDDPDDDDPDPVVRLVVSLVVCVVVVCCPRHSDVDSGPCNVVDD

Sequence (92 aa):
MRHIQYIGETGQTWRTRMNHHRYNTKSCDKPVGQHFCSQNQISLQDMQVLILKGNFKTERERKIYEFKYMELFNTLRQGLNLWSGFMSHYVT